Protein AF-A0A258TGD5-F1 (afdb_monomer_lite)

Radius of gyration: 16.07 Å; chains: 1; bounding box: 34×22×47 Å

Foldseek 3Di:
DDPVVVVVVVVVVQVVQQVVQVVVQVVVCVVCVQWDWDGDRPDIDIGHPPLVVVCVVPVVNVVVVVVVD

Sequence (69 aa):
MSAAIEAHARAIAARAETAATTRAAARLAAALPDLSVSAVPGAITIEGKRLVGRRSSDPRLRWIAGLLR

Structure (mmCIF, N/CA/C/O backbone):
data_AF-A0A258TGD5-F1
#
_entry.id   AF-A0A258TGD5-F1
#
loop_
_atom_site.group_PDB
_atom_site.id
_atom_site.type_symbol
_atom_site.label_atom_id
_atom_site.label_alt_id
_atom_site.label_comp_id
_atom_site.label_asym_id
_atom_site.label_entity_id
_atom_site.label_seq_id
_atom_site.pdbx_PDB_ins_code
_atom_site.Cartn_x
_atom_site.Cartn_y
_atom_site.Cartn_z
_atom_site.occupancy
_atom_site.B_iso_or_equiv
_atom_site.auth_seq_id
_atom_site.auth_comp_id
_atom_site.auth_asym_id
_atom_site.auth_atom_id
_atom_site.pdbx_PDB_model_num
ATOM 1 N N . MET A 1 1 ? 15.016 -9.949 -29.292 1.00 59.75 1 MET A N 1
ATOM 2 C CA . MET A 1 1 ? 14.749 -8.648 -28.639 1.00 59.75 1 MET A CA 1
ATOM 3 C C . MET A 1 1 ? 16.019 -8.255 -27.891 1.00 59.75 1 MET A C 1
ATOM 5 O O . MET A 1 1 ? 16.615 -9.134 -27.287 1.00 59.75 1 MET A O 1
ATOM 9 N N . SER A 1 2 ? 16.532 -7.029 -28.037 1.00 80.12 2 SER A N 1
ATOM 10 C CA . SER A 1 2 ? 17.838 -6.646 -27.460 1.00 80.12 2 SER A CA 1
ATOM 11 C C . SER A 1 2 ? 17.758 -6.528 -25.932 1.00 80.12 2 SER A C 1
ATOM 13 O O . SER A 1 2 ? 16.822 -5.912 -25.422 1.00 80.12 2 SER A O 1
ATOM 15 N N . ALA A 1 3 ? 18.754 -7.051 -25.208 1.00 84.38 3 ALA A N 1
ATOM 16 C CA . ALA A 1 3 ? 18.834 -7.000 -23.741 1.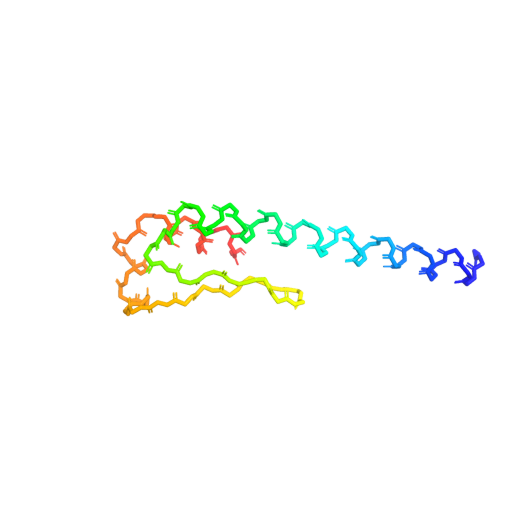00 84.38 3 ALA A CA 1
ATOM 17 C C . ALA A 1 3 ? 18.711 -5.570 -23.168 1.00 84.38 3 ALA A C 1
ATOM 19 O O . ALA A 1 3 ? 18.198 -5.375 -22.065 1.00 84.38 3 ALA A O 1
ATOM 20 N N . ALA A 1 4 ? 19.120 -4.555 -23.938 1.00 85.12 4 ALA A N 1
ATOM 21 C CA . ALA A 1 4 ? 18.978 -3.149 -23.566 1.00 85.12 4 ALA A CA 1
ATOM 22 C C . ALA A 1 4 ? 17.507 -2.697 -23.495 1.00 85.12 4 ALA A C 1
ATOM 24 O O . ALA A 1 4 ? 17.131 -1.952 -22.591 1.00 85.12 4 ALA A O 1
ATOM 25 N N . ILE A 1 5 ? 16.660 -3.181 -24.411 1.00 86.38 5 ILE A N 1
ATOM 26 C CA . ILE A 1 5 ? 15.227 -2.854 -24.442 1.00 86.38 5 ILE A CA 1
ATOM 27 C C . ILE A 1 5 ? 14.524 -3.480 -23.233 1.00 86.38 5 ILE A C 1
ATOM 29 O O . ILE A 1 5 ? 13.727 -2.817 -22.575 1.00 86.38 5 ILE A O 1
ATOM 33 N N . GLU A 1 6 ? 14.864 -4.722 -22.879 1.00 87.88 6 GLU A N 1
ATOM 34 C CA . GLU A 1 6 ? 14.309 -5.390 -21.694 1.00 87.88 6 GLU A CA 1
ATOM 35 C C . GLU A 1 6 ? 14.734 -4.721 -20.382 1.00 87.88 6 GLU A C 1
ATOM 37 O O . GLU A 1 6 ? 13.921 -4.560 -19.471 1.00 87.88 6 GLU A O 1
ATOM 42 N N . ALA A 1 7 ? 16.000 -4.307 -20.265 1.00 89.50 7 ALA A N 1
ATOM 43 C CA . ALA A 1 7 ? 16.473 -3.550 -19.107 1.00 89.50 7 ALA A CA 1
ATOM 44 C C . ALA A 1 7 ? 15.730 -2.211 -18.971 1.00 89.50 7 ALA A C 1
ATOM 46 O O . ALA A 1 7 ? 15.291 -1.850 -17.878 1.00 89.50 7 ALA A O 1
ATOM 47 N N . HIS A 1 8 ? 15.526 -1.512 -20.090 1.00 85.19 8 HIS A N 1
ATOM 48 C CA . HIS A 1 8 ? 14.792 -0.254 -20.111 1.00 85.19 8 HIS A CA 1
ATOM 49 C C . HIS A 1 8 ? 13.315 -0.439 -19.733 1.00 85.19 8 HIS A C 1
ATOM 51 O O . HIS A 1 8 ? 12.804 0.284 -18.879 1.00 85.19 8 HIS A O 1
ATOM 57 N N . ALA A 1 9 ? 12.648 -1.453 -20.288 1.00 85.75 9 ALA A N 1
ATOM 58 C CA . ALA A 1 9 ? 11.263 -1.779 -19.959 1.00 85.75 9 ALA A CA 1
ATOM 59 C C . ALA A 1 9 ? 11.088 -2.106 -18.466 1.00 85.75 9 ALA A C 1
ATOM 61 O O . ALA A 1 9 ? 10.175 -1.585 -17.825 1.00 85.75 9 ALA A O 1
ATOM 62 N N . ARG A 1 10 ? 12.002 -2.892 -17.878 1.00 89.69 10 ARG A N 1
ATOM 63 C CA . ARG A 1 10 ? 12.004 -3.183 -16.433 1.00 89.69 10 ARG A CA 1
ATOM 64 C C . ARG A 1 10 ? 12.179 -1.925 -15.584 1.00 89.69 10 ARG A C 1
ATOM 66 O O . ARG A 1 10 ? 11.477 -1.761 -14.591 1.00 89.69 10 ARG A O 1
ATOM 73 N N . ALA A 1 11 ? 13.062 -1.011 -15.987 1.00 89.12 11 ALA A N 1
ATOM 74 C CA . ALA A 1 11 ? 13.256 0.252 -15.279 1.00 89.12 11 ALA A CA 1
ATOM 75 C C . ALA A 1 11 ? 12.001 1.143 -15.320 1.00 89.12 11 ALA A C 1
ATOM 77 O O . ALA A 1 11 ? 11.660 1.775 -14.319 1.00 89.12 11 ALA A O 1
ATOM 78 N N . ILE A 1 12 ? 11.291 1.182 -16.453 1.00 90.06 12 ILE A N 1
ATOM 79 C CA . ILE A 1 12 ? 10.017 1.906 -16.567 1.00 90.06 12 ILE A CA 1
ATOM 80 C C . ILE A 1 12 ? 8.956 1.266 -15.670 1.00 90.06 12 ILE A C 1
ATOM 82 O O . ILE A 1 12 ? 8.291 1.983 -14.924 1.00 90.06 12 ILE A O 1
ATOM 86 N N . ALA A 1 13 ? 8.822 -0.062 -15.703 1.00 86.81 13 ALA A N 1
ATOM 87 C CA . ALA A 1 13 ? 7.856 -0.783 -14.880 1.00 86.81 13 ALA A CA 1
ATOM 88 C C . ALA A 1 13 ? 8.077 -0.520 -13.381 1.00 86.81 13 ALA A C 1
ATOM 90 O O . ALA A 1 13 ? 7.138 -0.140 -12.687 1.00 86.81 13 ALA A O 1
ATOM 91 N N . ALA A 1 14 ? 9.324 -0.594 -12.908 1.00 85.38 14 ALA A N 1
ATOM 92 C CA . ALA A 1 14 ? 9.665 -0.312 -11.512 1.00 85.38 14 ALA A CA 1
ATOM 93 C C . ALA A 1 14 ? 9.338 1.139 -11.101 1.00 85.38 14 ALA A C 1
ATOM 95 O O . ALA A 1 14 ? 8.845 1.401 -10.000 1.00 85.38 14 ALA A O 1
ATOM 96 N N . ARG A 1 15 ? 9.568 2.110 -11.997 1.00 87.06 15 ARG A N 1
ATOM 97 C CA . ARG A 1 15 ? 9.200 3.518 -11.760 1.00 87.06 15 ARG A CA 1
ATOM 98 C C . ARG A 1 15 ? 7.688 3.708 -11.707 1.00 87.06 15 ARG A C 1
ATOM 100 O O . ARG A 1 15 ? 7.199 4.442 -10.850 1.00 87.06 15 ARG A O 1
ATOM 107 N N . ALA A 1 16 ? 6.957 3.057 -12.608 1.00 86.31 16 ALA A N 1
ATOM 108 C CA . ALA A 1 16 ? 5.502 3.106 -12.640 1.00 86.31 16 ALA A CA 1
ATOM 109 C C . ALA A 1 16 ? 4.896 2.494 -11.371 1.00 86.31 16 ALA A C 1
ATOM 111 O O . ALA A 1 16 ? 4.008 3.103 -10.775 1.00 86.31 16 ALA A O 1
ATOM 112 N N . GLU A 1 17 ? 5.426 1.354 -10.924 1.00 86.19 17 GLU A N 1
ATOM 113 C CA . GLU A 1 17 ? 5.059 0.710 -9.663 1.00 86.19 17 GLU A CA 1
ATOM 114 C C . GLU A 1 17 ? 5.294 1.656 -8.483 1.00 86.19 17 GLU A C 1
ATOM 116 O O . GLU A 1 17 ? 4.364 1.965 -7.744 1.00 86.19 17 GLU A O 1
ATOM 121 N N . THR A 1 18 ? 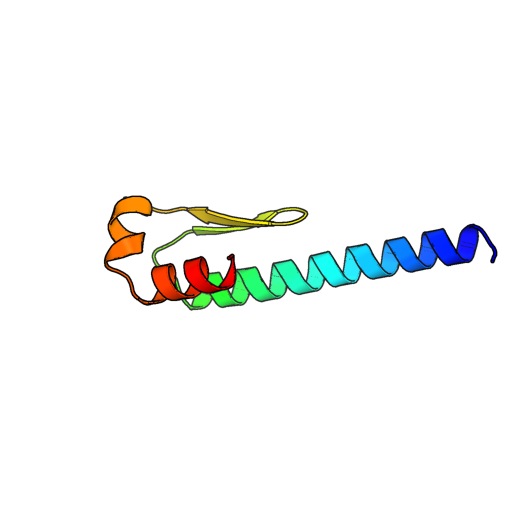6.498 2.223 -8.372 1.00 87.88 18 THR A N 1
ATOM 122 C CA . THR A 1 18 ? 6.838 3.173 -7.301 1.00 87.88 18 THR A CA 1
ATOM 123 C C . THR A 1 18 ? 5.877 4.364 -7.288 1.00 87.88 18 THR A C 1
ATOM 125 O O . THR A 1 18 ? 5.341 4.737 -6.245 1.00 87.88 18 THR A O 1
ATOM 128 N N . ALA A 1 19 ? 5.599 4.953 -8.453 1.00 87.06 19 ALA A N 1
ATOM 129 C CA . ALA A 1 19 ? 4.695 6.091 -8.566 1.00 87.06 19 ALA A CA 1
ATOM 130 C C . ALA A 1 19 ? 3.235 5.725 -8.247 1.00 87.06 19 ALA A C 1
ATOM 132 O O . ALA A 1 19 ? 2.483 6.564 -7.743 1.00 87.06 19 ALA A O 1
ATOM 133 N N . ALA A 1 20 ? 2.799 4.507 -8.569 1.00 87.00 20 ALA A N 1
ATOM 134 C CA . ALA A 1 20 ? 1.473 4.009 -8.222 1.00 87.00 20 ALA A CA 1
ATOM 135 C C . ALA A 1 20 ? 1.346 3.794 -6.707 1.00 87.00 20 ALA A C 1
ATOM 137 O O . ALA A 1 20 ? 0.417 4.328 -6.097 1.00 87.00 20 ALA A O 1
ATOM 138 N N . THR A 1 21 ? 2.315 3.113 -6.093 1.00 88.19 21 THR A N 1
ATOM 139 C CA . THR A 1 21 ? 2.349 2.824 -4.652 1.00 88.19 21 THR A CA 1
ATOM 140 C C . THR A 1 21 ? 2.399 4.106 -3.825 1.00 88.19 21 THR A C 1
ATOM 142 O O . THR A 1 21 ? 1.604 4.266 -2.900 1.00 88.19 21 THR A O 1
ATOM 145 N N . THR A 1 22 ? 3.229 5.083 -4.205 1.00 89.56 22 THR A N 1
ATOM 146 C CA . THR A 1 22 ? 3.295 6.391 -3.528 1.00 89.56 22 THR A CA 1
ATOM 147 C C . THR A 1 22 ? 1.964 7.143 -3.595 1.00 89.56 22 THR A C 1
ATOM 149 O O . THR A 1 22 ? 1.500 7.681 -2.589 1.00 89.56 22 THR A O 1
ATOM 152 N N . ARG A 1 23 ? 1.299 7.158 -4.759 1.00 89.06 23 ARG A N 1
ATOM 153 C CA . ARG A 1 23 ? -0.015 7.808 -4.910 1.00 89.06 23 ARG A CA 1
ATOM 154 C C . ARG A 1 23 ? -1.096 7.113 -4.085 1.00 89.06 23 ARG A C 1
ATOM 156 O O . ARG A 1 23 ? -1.930 7.787 -3.483 1.00 89.06 23 ARG A O 1
ATOM 163 N N . ALA A 1 24 ? -1.086 5.784 -4.048 1.00 88.19 24 ALA A N 1
ATOM 164 C CA . ALA A 1 24 ? -2.007 5.006 -3.231 1.00 88.19 24 ALA A CA 1
ATOM 165 C C . ALA A 1 24 ? -1.785 5.263 -1.731 1.00 88.19 24 ALA A C 1
ATOM 167 O O . ALA A 1 24 ? -2.749 5.547 -1.021 1.00 88.19 24 ALA A O 1
ATOM 168 N N . ALA A 1 25 ? -0.531 5.270 -1.267 1.00 90.31 25 ALA A N 1
ATOM 169 C CA . ALA A 1 25 ? -0.187 5.576 0.120 1.00 90.31 25 ALA A CA 1
ATOM 170 C C . ALA A 1 25 ? -0.633 6.990 0.528 1.00 90.31 25 ALA A C 1
ATOM 172 O O . ALA A 1 25 ? -1.242 7.151 1.581 1.00 90.31 25 ALA A O 1
ATOM 173 N N . ALA A 1 26 ? -0.434 7.999 -0.327 1.00 89.81 26 ALA A N 1
ATOM 174 C CA . ALA A 1 26 ? -0.891 9.364 -0.057 1.00 89.81 26 ALA A CA 1
ATOM 175 C C . ALA A 1 26 ? -2.423 9.458 0.081 1.00 89.81 26 ALA A C 1
ATOM 177 O O . ALA A 1 26 ? -2.937 10.119 0.983 1.00 89.81 26 ALA A O 1
ATOM 178 N N . ARG A 1 27 ? -3.171 8.757 -0.782 1.00 89.88 27 ARG A N 1
ATOM 179 C CA . ARG A 1 27 ? -4.640 8.692 -0.690 1.00 89.88 27 ARG A CA 1
ATOM 180 C C . ARG A 1 27 ? -5.108 7.981 0.579 1.00 89.88 27 ARG A C 1
ATOM 182 O O . ARG A 1 27 ? -6.076 8.416 1.196 1.00 89.88 27 ARG A O 1
ATOM 189 N N . LEU A 1 28 ? -4.418 6.914 0.974 1.00 89.00 28 LEU A N 1
ATOM 190 C CA . LEU A 1 28 ? -4.700 6.183 2.207 1.00 89.00 28 LEU A CA 1
ATOM 191 C C . LEU A 1 28 ? -4.405 7.029 3.449 1.00 89.00 28 LEU A C 1
ATOM 193 O O . LEU A 1 28 ? -5.238 7.062 4.349 1.00 89.00 28 LEU A O 1
ATOM 197 N N . ALA A 1 29 ? -3.289 7.762 3.468 1.00 90.50 29 ALA A N 1
ATOM 198 C CA . ALA A 1 29 ? -2.954 8.692 4.545 1.00 90.50 29 ALA A CA 1
ATOM 199 C C . ALA A 1 29 ? -4.042 9.764 4.723 1.00 90.50 29 ALA A C 1
ATOM 201 O O . ALA A 1 29 ? -4.476 10.032 5.840 1.00 90.50 29 ALA A O 1
ATOM 202 N N . ALA A 1 30 ? -4.555 10.319 3.618 1.00 88.50 30 ALA A N 1
ATOM 203 C CA . ALA A 1 30 ? -5.651 11.287 3.659 1.00 88.50 30 ALA A CA 1
ATOM 204 C C . ALA A 1 30 ? -6.974 10.681 4.174 1.00 88.50 30 ALA A C 1
ATOM 206 O O . ALA A 1 30 ? -7.730 11.348 4.875 1.00 88.50 30 ALA A O 1
ATOM 207 N N . ALA A 1 31 ? -7.264 9.418 3.845 1.00 86.44 31 ALA A N 1
ATOM 208 C CA . ALA A 1 31 ? -8.481 8.727 4.284 1.00 86.44 31 ALA A CA 1
ATOM 209 C C . ALA A 1 31 ? -8.418 8.218 5.741 1.00 86.44 31 ALA A C 1
ATOM 211 O O . ALA A 1 31 ? -9.458 7.963 6.364 1.00 86.44 31 ALA A O 1
ATOM 212 N N . LEU A 1 32 ? -7.205 8.047 6.274 1.00 87.69 32 LEU A N 1
ATOM 213 C CA . LEU A 1 32 ? -6.913 7.453 7.577 1.00 87.69 32 LEU A CA 1
ATOM 214 C C . LEU A 1 32 ? -6.007 8.380 8.414 1.00 87.69 32 LEU A C 1
ATOM 216 O O . LEU A 1 32 ? -4.903 7.978 8.770 1.00 87.69 32 LEU A O 1
ATOM 220 N N . PRO A 1 33 ? -6.461 9.595 8.778 1.00 86.44 33 PRO A N 1
ATOM 221 C CA . PRO A 1 33 ? -5.618 10.585 9.459 1.00 86.44 33 PRO A CA 1
ATOM 222 C C . PRO A 1 33 ? -5.130 10.140 10.850 1.00 86.44 33 PRO A C 1
ATOM 224 O O . PRO A 1 33 ? -4.130 10.646 11.346 1.00 86.44 33 PRO A O 1
ATOM 227 N N . ASP A 1 34 ? -5.809 9.172 11.474 1.00 89.19 34 ASP A N 1
ATOM 228 C CA . ASP A 1 34 ? -5.422 8.618 12.779 1.00 89.19 34 ASP A CA 1
ATOM 229 C C . ASP A 1 34 ? -4.342 7.524 12.685 1.00 89.19 34 ASP A C 1
ATOM 231 O O . ASP A 1 34 ? -3.978 6.930 13.706 1.00 89.19 34 ASP A O 1
ATOM 235 N N . LEU A 1 35 ? -3.923 7.161 11.471 1.00 88.56 35 LEU A N 1
ATOM 236 C CA . LEU A 1 35 ? -3.015 6.053 11.199 1.00 88.56 35 LEU A CA 1
ATOM 237 C C . LEU A 1 35 ? -1.791 6.558 10.439 1.00 88.56 35 LEU A C 1
ATOM 239 O O . LEU A 1 35 ? -1.871 7.454 9.603 1.00 88.56 35 LEU A O 1
ATOM 243 N N . SER A 1 36 ? -0.648 5.944 10.716 1.00 90.69 36 SER A N 1
ATOM 244 C CA . SER A 1 36 ? 0.560 6.155 9.933 1.00 90.69 36 SER A CA 1
ATOM 245 C C . SER A 1 36 ? 0.488 5.275 8.691 1.00 90.69 36 SER A C 1
ATOM 247 O O . SER A 1 36 ? 0.253 4.072 8.798 1.00 90.69 36 SER A O 1
ATOM 249 N N . VAL A 1 37 ? 0.662 5.865 7.511 1.00 91.38 37 VAL A N 1
ATOM 250 C CA . VAL A 1 37 ? 0.674 5.144 6.235 1.00 91.38 37 VAL A CA 1
ATOM 251 C C . VAL A 1 37 ? 1.991 5.431 5.533 1.00 91.38 37 VAL A C 1
ATOM 253 O O . VAL A 1 37 ? 2.332 6.590 5.303 1.00 91.38 37 VAL A O 1
ATOM 256 N N . SER A 1 38 ? 2.721 4.383 5.166 1.00 90.06 38 SER A N 1
ATOM 257 C CA . SER A 1 38 ? 4.004 4.482 4.471 1.00 90.06 38 SER A CA 1
ATOM 258 C C . SER A 1 38 ? 4.043 3.568 3.246 1.00 90.06 38 SER A C 1
ATOM 260 O O . SER A 1 38 ? 3.482 2.474 3.234 1.00 90.06 38 SER A O 1
ATOM 262 N N . ALA A 1 39 ? 4.690 4.037 2.178 1.00 88.88 39 ALA A N 1
ATOM 263 C CA . ALA A 1 39 ? 4.979 3.227 0.999 1.00 88.88 39 ALA A CA 1
ATOM 264 C C . ALA A 1 39 ? 6.356 2.577 1.166 1.00 88.88 39 ALA A C 1
ATOM 266 O O . ALA A 1 39 ? 7.339 3.271 1.425 1.00 88.88 39 ALA A O 1
ATOM 267 N N . VAL A 1 40 ? 6.428 1.262 0.987 1.00 86.44 40 VAL A N 1
ATOM 268 C CA . VAL A 1 40 ? 7.681 0.502 0.912 1.00 86.44 40 VAL A CA 1
ATOM 269 C C . VAL A 1 40 ? 7.776 -0.174 -0.462 1.00 86.44 40 VAL A C 1
ATOM 271 O O . VAL A 1 40 ? 6.759 -0.309 -1.148 1.00 86.44 40 VAL A O 1
ATOM 274 N N . PRO A 1 41 ? 8.967 -0.588 -0.925 1.00 81.25 41 PRO A N 1
ATOM 275 C CA . PRO A 1 41 ? 9.076 -1.310 -2.189 1.00 81.25 41 PRO A CA 1
ATOM 276 C C . PRO A 1 41 ? 8.158 -2.543 -2.203 1.00 81.25 41 PRO A C 1
ATOM 278 O O . PRO A 1 41 ? 8.263 -3.404 -1.333 1.00 81.25 41 PRO A O 1
ATOM 281 N N . GLY A 1 42 ? 7.233 -2.595 -3.164 1.00 82.62 42 GLY A N 1
ATOM 282 C CA . GLY A 1 42 ? 6.273 -3.689 -3.328 1.00 82.62 42 GLY A CA 1
ATOM 283 C C . GLY A 1 42 ? 5.105 -3.738 -2.331 1.00 82.62 42 GLY A C 1
ATOM 284 O O . GLY A 1 42 ? 4.284 -4.647 -2.435 1.00 82.62 42 GLY A O 1
ATOM 285 N N . ALA A 1 43 ? 4.983 -2.805 -1.375 1.00 85.31 43 ALA A N 1
ATOM 286 C CA . ALA A 1 43 ? 3.872 -2.816 -0.416 1.00 85.31 43 ALA A CA 1
ATOM 287 C C . ALA A 1 43 ? 3.521 -1.434 0.168 1.00 85.31 43 ALA A C 1
ATOM 289 O O . ALA A 1 43 ? 4.260 -0.459 0.063 1.00 85.31 43 ALA A O 1
ATOM 290 N N . ILE A 1 44 ? 2.361 -1.356 0.822 1.00 89.19 44 ILE A N 1
ATOM 291 C CA . ILE A 1 44 ? 1.952 -0.205 1.632 1.00 89.19 44 ILE A CA 1
ATOM 292 C C . ILE A 1 44 ? 1.766 -0.695 3.061 1.00 89.19 44 ILE A C 1
ATOM 294 O O . ILE A 1 44 ? 1.006 -1.633 3.305 1.00 89.19 44 ILE A O 1
ATOM 298 N N . THR A 1 45 ? 2.438 -0.042 3.999 1.00 90.12 45 THR A N 1
ATOM 299 C CA . THR A 1 45 ? 2.354 -0.348 5.423 1.00 90.12 45 THR A CA 1
ATOM 300 C C . THR A 1 45 ? 1.408 0.640 6.096 1.00 90.12 45 THR A C 1
ATOM 302 O O . THR A 1 45 ? 1.468 1.845 5.851 1.00 90.12 45 THR A O 1
ATOM 305 N N . ILE A 1 46 ? 0.511 0.127 6.942 1.00 89.75 46 ILE A N 1
ATOM 306 C CA . ILE A 1 46 ? -0.420 0.924 7.749 1.00 89.75 46 ILE A CA 1
ATOM 307 C C . ILE A 1 46 ? -0.185 0.566 9.214 1.00 89.75 46 ILE A C 1
ATOM 309 O O . ILE A 1 46 ? -0.339 -0.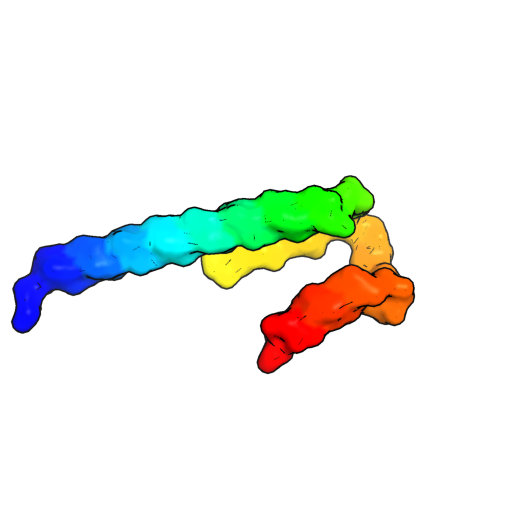590 9.606 1.00 89.75 46 ILE A O 1
ATOM 313 N N . GLU A 1 47 ? 0.151 1.558 10.028 1.00 89.94 47 GLU A N 1
ATOM 314 C CA . GLU A 1 47 ? 0.454 1.405 11.447 1.00 89.94 47 GLU A CA 1
ATOM 315 C C . GLU A 1 47 ? -0.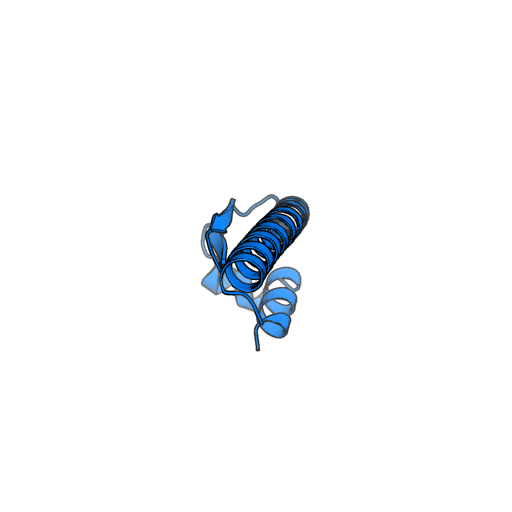454 2.290 12.299 1.00 89.94 47 GLU A C 1
ATOM 317 O O . GLU A 1 47 ? -0.852 3.391 11.922 1.00 89.94 47 GLU A O 1
ATOM 322 N N . GLY A 1 48 ? -0.779 1.819 13.499 1.00 87.50 48 GLY A N 1
ATOM 323 C CA . GLY A 1 48 ? -1.533 2.615 14.455 1.00 87.50 48 GLY A CA 1
ATOM 324 C C . GLY A 1 48 ? -1.935 1.832 15.691 1.00 87.50 48 GLY A C 1
ATOM 325 O O . GLY A 1 48 ? -1.893 0.599 15.739 1.00 87.50 48 GLY A O 1
ATOM 326 N N . LYS A 1 49 ? -2.355 2.563 16.725 1.00 85.62 49 LYS A N 1
ATOM 327 C CA . LYS A 1 49 ? -2.787 1.949 17.983 1.00 85.62 49 LYS A CA 1
ATOM 328 C C . LYS A 1 49 ? -4.033 1.095 17.750 1.00 85.62 49 LYS A C 1
ATOM 330 O O . LYS A 1 49 ? -5.013 1.551 17.163 1.00 85.62 49 LYS A O 1
ATOM 335 N N . ARG A 1 50 ? -4.003 -0.139 18.269 1.00 84.00 50 ARG A N 1
ATOM 336 C CA . ARG A 1 50 ? -5.120 -1.102 18.221 1.00 84.00 50 ARG A CA 1
ATOM 337 C C . ARG A 1 50 ? -5.628 -1.383 16.798 1.00 84.00 50 ARG A C 1
ATOM 339 O O . ARG A 1 50 ? -6.810 -1.667 16.630 1.00 84.00 50 ARG A O 1
ATOM 346 N N . LEU A 1 51 ? -4.758 -1.343 15.783 1.00 81.56 51 LEU A N 1
ATOM 347 C CA . LEU A 1 51 ? -5.132 -1.545 14.376 1.00 81.56 51 LEU A CA 1
ATOM 348 C C . LEU A 1 51 ? -5.926 -2.845 14.152 1.00 81.56 51 LEU A C 1
ATOM 350 O O . LEU A 1 51 ? -6.955 -2.830 13.487 1.00 81.56 51 LEU A O 1
ATOM 354 N N . VAL A 1 52 ? -5.499 -3.949 14.777 1.00 79.38 52 VAL A N 1
ATOM 355 C CA . VAL A 1 52 ? -6.189 -5.250 14.697 1.00 79.38 52 VAL A CA 1
ATOM 356 C C . VAL A 1 52 ? -7.608 -5.171 15.270 1.00 79.38 52 VAL A C 1
ATOM 358 O O . VAL A 1 52 ? -8.543 -5.670 14.653 1.00 79.38 52 VAL A O 1
ATOM 361 N N . GLY A 1 53 ? -7.791 -4.484 16.402 1.00 80.75 53 GLY A N 1
ATOM 362 C CA . GLY A 1 53 ? -9.113 -4.268 16.998 1.00 80.75 53 GLY A CA 1
ATOM 363 C C . GLY A 1 53 ? -9.986 -3.297 16.195 1.00 80.75 53 GLY A C 1
ATOM 364 O O . GLY A 1 53 ? -11.198 -3.477 16.122 1.00 80.75 53 GLY A O 1
ATOM 365 N N . ARG A 1 54 ? -9.374 -2.295 15.547 1.00 82.06 54 ARG A N 1
ATOM 366 C CA . ARG A 1 54 ? -10.058 -1.358 14.640 1.00 82.06 54 ARG A CA 1
ATOM 367 C C . ARG A 1 54 ? -10.417 -1.999 13.305 1.00 82.06 54 ARG A C 1
ATOM 369 O O . ARG A 1 54 ? -11.375 -1.568 12.685 1.00 82.06 54 ARG A O 1
ATOM 376 N N . ARG A 1 55 ? -9.702 -3.034 12.856 1.00 79.69 55 ARG A N 1
ATOM 377 C CA . ARG A 1 55 ? -9.967 -3.691 11.567 1.00 79.69 55 ARG A CA 1
ATOM 378 C C . ARG A 1 55 ? -11.405 -4.191 11.464 1.00 79.69 55 ARG A C 1
ATOM 380 O O . ARG A 1 55 ? -11.984 -4.105 10.392 1.00 79.69 55 ARG A O 1
ATOM 387 N N . SER A 1 56 ? -11.976 -4.699 12.553 1.00 79.62 56 SER A N 1
ATOM 388 C CA . SER A 1 56 ? -13.342 -5.237 12.582 1.00 79.62 56 SER A CA 1
ATOM 389 C C . SER A 1 56 ? -14.413 -4.149 12.692 1.00 79.62 56 SER A C 1
ATOM 391 O O . SER A 1 56 ? -15.528 -4.342 12.210 1.00 79.62 56 SER A O 1
ATOM 393 N N . SER A 1 57 ? -14.086 -3.027 13.337 1.00 83.75 57 SER A N 1
ATOM 394 C CA . SER A 1 57 ? -15.030 -1.961 13.696 1.00 83.75 57 SER A CA 1
ATOM 395 C C . SER A 1 57 ? -14.961 -0.733 12.788 1.00 83.75 57 SER A C 1
ATOM 397 O O . SER A 1 57 ? -15.944 -0.007 12.697 1.00 83.75 57 SER A O 1
ATOM 399 N N . ASP A 1 58 ? -13.847 -0.509 12.088 1.00 84.56 58 ASP A N 1
ATOM 400 C CA . ASP A 1 58 ? -13.671 0.580 11.130 1.00 84.56 58 ASP A CA 1
ATOM 401 C C . ASP A 1 58 ? -14.010 0.088 9.708 1.00 84.56 58 ASP A C 1
ATOM 403 O O . ASP A 1 58 ? -13.272 -0.726 9.133 1.00 84.56 58 ASP A O 1
ATOM 407 N N . PRO A 1 59 ? -15.111 0.571 9.097 1.00 84.62 59 PRO A N 1
ATOM 408 C CA . PRO A 1 59 ? -15.517 0.167 7.755 1.00 84.62 59 PRO A CA 1
ATOM 40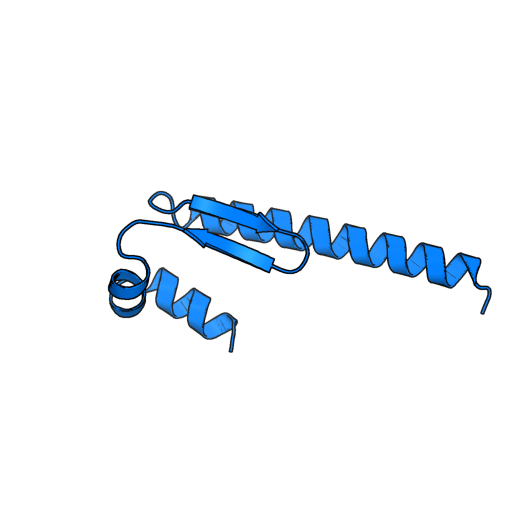9 C C . PRO A 1 59 ? -14.444 0.432 6.696 1.00 84.62 59 PRO A C 1
ATOM 411 O O . PRO A 1 59 ? -14.343 -0.341 5.743 1.00 84.62 59 PRO A O 1
ATOM 414 N N . ARG A 1 60 ? -13.620 1.475 6.878 1.00 85.38 60 ARG A N 1
ATOM 415 C CA . ARG A 1 60 ? -12.545 1.837 5.943 1.00 85.38 60 ARG A CA 1
ATOM 416 C C . ARG A 1 60 ? -11.469 0.758 5.929 1.00 85.38 60 ARG A C 1
ATOM 418 O O . ARG A 1 60 ? -11.082 0.292 4.862 1.00 85.38 60 ARG A O 1
ATOM 425 N N . LEU A 1 61 ? -11.046 0.300 7.110 1.00 83.12 61 LEU A N 1
ATOM 426 C CA . LEU A 1 61 ? -10.052 -0.769 7.244 1.00 83.12 61 LEU A CA 1
ATOM 427 C C . LEU A 1 61 ? -10.578 -2.113 6.737 1.00 83.12 61 LEU A C 1
ATOM 429 O O . LEU A 1 61 ? -9.824 -2.858 6.113 1.00 83.12 61 LEU A O 1
ATOM 433 N N . ARG A 1 62 ? -11.865 -2.423 6.948 1.00 84.25 62 ARG A N 1
ATOM 434 C CA . ARG A 1 62 ? -12.481 -3.625 6.359 1.00 84.25 62 ARG A CA 1
ATOM 435 C C . ARG A 1 62 ? -12.484 -3.579 4.840 1.00 84.25 62 ARG A C 1
ATOM 437 O O . ARG A 1 62 ? -12.156 -4.580 4.215 1.00 84.25 62 ARG A O 1
ATOM 444 N N . TRP A 1 63 ? -12.865 -2.441 4.262 1.00 84.31 63 TRP A N 1
ATOM 445 C CA . TRP A 1 63 ? -12.910 -2.275 2.814 1.00 84.31 63 TRP A CA 1
ATOM 446 C C . TRP A 1 63 ? -11.514 -2.419 2.197 1.00 84.31 63 TRP A C 1
ATOM 448 O O . TRP A 1 63 ? -11.341 -3.214 1.278 1.00 84.31 63 TRP A O 1
ATOM 458 N N . ILE A 1 64 ? -10.499 -1.767 2.778 1.00 81.94 64 ILE A N 1
ATOM 459 C CA . ILE A 1 64 ? -9.097 -1.912 2.350 1.00 81.94 64 ILE A CA 1
ATOM 460 C C . ILE A 1 64 ? -8.639 -3.371 2.461 1.00 81.94 64 ILE A C 1
ATOM 462 O O . ILE A 1 64 ? -8.065 -3.910 1.522 1.00 81.94 64 ILE A O 1
ATOM 466 N N . ALA A 1 65 ? -8.934 -4.043 3.577 1.00 79.19 65 ALA A N 1
ATOM 467 C CA . ALA A 1 65 ? -8.584 -5.450 3.755 1.00 79.19 65 ALA A CA 1
ATOM 468 C C . ALA A 1 65 ? -9.325 -6.392 2.785 1.00 79.19 65 ALA A C 1
ATOM 470 O O . ALA A 1 65 ? -8.840 -7.490 2.529 1.00 79.19 65 ALA A O 1
ATOM 471 N N . GLY A 1 66 ? -10.492 -5.989 2.276 1.00 76.44 66 GLY A N 1
ATOM 472 C CA . GLY A 1 66 ? -11.250 -6.726 1.267 1.00 76.44 66 GLY A CA 1
ATOM 473 C C . GLY A 1 66 ? -10.671 -6.603 -0.143 1.00 76.44 66 GLY A C 1
ATOM 474 O O . GLY A 1 66 ? -10.784 -7.548 -0.909 1.00 76.44 66 GLY A O 1
ATOM 475 N N . LEU A 1 67 ? -10.015 -5.484 -0.464 1.00 72.38 67 LEU A N 1
ATOM 476 C CA . LEU A 1 67 ? -9.336 -5.270 -1.750 1.00 72.38 67 LEU A CA 1
ATOM 477 C C . LEU A 1 67 ? -8.015 -6.038 -1.892 1.00 72.38 67 LEU A C 1
ATOM 479 O O . LEU A 1 67 ? -7.485 -6.134 -2.992 1.00 72.38 67 LEU A O 1
ATOM 483 N N . LEU A 1 68 ? -7.463 -6.526 -0.779 1.00 66.44 68 LEU A N 1
ATOM 484 C CA . LEU A 1 68 ? -6.188 -7.250 -0.721 1.00 66.44 68 LEU A CA 1
ATOM 485 C C . LEU A 1 68 ? -6.364 -8.781 -0.691 1.00 66.44 68 LEU A C 1
ATOM 487 O O . LEU A 1 68 ? -5.391 -9.494 -0.450 1.00 66.44 68 LEU A O 1
ATOM 491 N N . ARG A 1 69 ? -7.594 -9.280 -0.862 1.00 55.34 69 ARG A N 1
ATOM 492 C CA . ARG A 1 69 ? -7.886 -10.701 -1.101 1.00 55.34 69 ARG A CA 1
ATOM 493 C C . ARG A 1 69 ? -7.911 -10.983 -2.592 1.00 55.34 69 ARG A C 1
ATOM 495 O O . ARG A 1 69 ? -7.482 -12.099 -2.946 1.00 55.34 69 ARG A O 1
#

pLDDT: m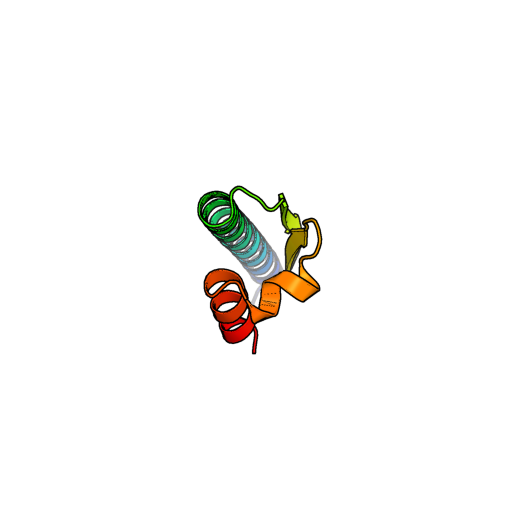ean 84.86, std 6.47, range [55.34, 91.38]

Secondary structure (DSSP, 8-state):
--HHHHHHHHHHHHHHHHHHHHHHHHHHHHH-TTSEEEEETTEEEEE-TTHHHHHHH-HHHHHHHHHT-